Protein AF-A0A7D3ZD74-F1 (afdb_monomer_lite)

Structure (mmCIF, N/CA/C/O backbone):
data_AF-A0A7D3ZD74-F1
#
_entry.id   AF-A0A7D3ZD74-F1
#
loop_
_atom_site.group_PDB
_atom_site.id
_atom_site.type_symbol
_atom_site.label_atom_id
_atom_site.label_alt_id
_atom_site.label_comp_id
_atom_site.label_asym_id
_atom_site.label_entity_id
_atom_site.label_seq_id
_atom_site.pdbx_PDB_ins_code
_atom_site.Cartn_x
_atom_site.Cartn_y
_atom_site.Cartn_z
_atom_sit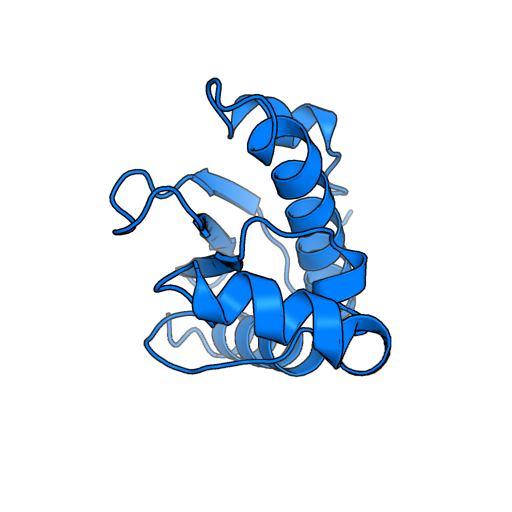e.occupancy
_atom_site.B_iso_or_equiv
_atom_site.auth_seq_id
_atom_site.auth_comp_id
_atom_site.auth_asym_id
_atom_site.auth_atom_id
_atom_site.pdbx_PDB_model_num
ATOM 1 N N . MET A 1 1 ? -21.069 0.576 4.547 1.00 47.41 1 MET A N 1
ATOM 2 C CA . MET A 1 1 ? -20.561 0.646 3.159 1.00 47.41 1 MET A CA 1
ATOM 3 C C . MET A 1 1 ? -19.057 0.785 3.269 1.00 47.41 1 MET A C 1
ATOM 5 O O . MET A 1 1 ? -18.640 1.660 4.010 1.00 47.41 1 MET A O 1
ATOM 9 N N . ARG A 1 2 ? -18.265 -0.096 2.644 1.00 61.44 2 ARG A N 1
ATOM 10 C CA . ARG A 1 2 ? -16.804 0.080 2.599 1.00 61.44 2 ARG A CA 1
ATOM 11 C C . ARG A 1 2 ? -16.502 1.204 1.603 1.00 61.44 2 ARG A C 1
ATOM 13 O O . ARG A 1 2 ? -17.083 1.189 0.518 1.00 61.44 2 ARG A O 1
ATOM 20 N N . ARG A 1 3 ? -15.680 2.183 1.990 1.00 74.88 3 ARG A N 1
ATOM 21 C CA . ARG A 1 3 ? -15.215 3.253 1.092 1.00 74.88 3 ARG A CA 1
ATOM 22 C C . ARG A 1 3 ? -14.438 2.616 -0.061 1.00 74.88 3 ARG A C 1
ATOM 24 O O . ARG A 1 3 ? -13.639 1.713 0.173 1.00 74.88 3 ARG A O 1
ATOM 31 N N . GLN A 1 4 ? -14.698 3.057 -1.287 1.00 80.19 4 GLN A N 1
ATOM 32 C CA . GLN A 1 4 ? -13.912 2.675 -2.455 1.00 80.19 4 GLN A CA 1
ATOM 33 C C . GLN A 1 4 ? -13.043 3.870 -2.824 1.00 80.19 4 GLN A C 1
ATOM 35 O O . GLN A 1 4 ? -13.579 4.932 -3.116 1.00 80.19 4 GLN A O 1
ATOM 40 N N . TRP A 1 5 ? -11.729 3.688 -2.761 1.00 83.69 5 TRP A N 1
ATOM 41 C CA . TRP A 1 5 ? -10.756 4.711 -3.121 1.00 83.69 5 TRP A CA 1
ATOM 42 C C . TRP A 1 5 ? -10.525 4.716 -4.630 1.00 83.69 5 TRP A C 1
ATOM 44 O O . TRP A 1 5 ? -10.475 3.654 -5.259 1.00 83.69 5 TRP A O 1
ATOM 54 N N . THR A 1 6 ? -10.375 5.903 -5.206 1.00 81.12 6 THR A N 1
ATOM 55 C CA . THR A 1 6 ? -10.067 6.090 -6.626 1.00 81.12 6 THR A CA 1
ATOM 56 C C . THR A 1 6 ? -8.714 6.767 -6.817 1.00 81.12 6 THR A C 1
ATOM 58 O O . THR A 1 6 ? -8.218 7.465 -5.937 1.00 81.12 6 THR A O 1
ATOM 61 N N . ALA A 1 7 ? -8.106 6.562 -7.988 1.00 75.31 7 ALA A N 1
ATOM 62 C CA . ALA A 1 7 ? -6.825 7.185 -8.315 1.00 75.31 7 ALA A CA 1
ATOM 63 C C . ALA A 1 7 ? -6.935 8.715 -8.434 1.00 75.31 7 ALA A C 1
ATOM 65 O O . ALA A 1 7 ? -5.954 9.403 -8.206 1.00 75.31 7 ALA A O 1
ATOM 66 N N . GLU A 1 8 ? -8.119 9.236 -8.771 1.00 72.00 8 GLU A N 1
ATOM 67 C CA . GLU A 1 8 ? -8.386 10.676 -8.843 1.00 72.00 8 GLU A CA 1
ATOM 68 C C . GLU A 1 8 ? -8.386 11.309 -7.445 1.00 72.00 8 GLU A C 1
ATOM 70 O O . GLU A 1 8 ? -7.678 12.281 -7.225 1.00 72.00 8 GLU A O 1
ATOM 75 N N . GLU A 1 9 ? -9.081 10.704 -6.473 1.00 74.31 9 GLU A N 1
ATOM 76 C CA . GLU A 1 9 ? -9.094 11.181 -5.077 1.00 74.31 9 GLU A CA 1
ATOM 77 C C . GLU A 1 9 ? -7.712 11.151 -4.417 1.00 74.31 9 GLU A C 1
ATOM 79 O O . GLU A 1 9 ? -7.428 11.957 -3.538 1.00 74.31 9 GLU A O 1
ATOM 84 N N . LEU A 1 10 ? -6.878 10.190 -4.812 1.00 77.31 10 LEU A N 1
ATOM 85 C CA . LEU A 1 10 ? -5.529 10.008 -4.282 1.00 77.31 10 LEU A CA 1
ATOM 86 C C . LEU A 1 10 ? -4.472 10.761 -5.093 1.00 77.31 10 LEU A C 1
ATOM 88 O O . LEU A 1 10 ? -3.326 10.823 -4.667 1.00 77.31 10 LEU A O 1
ATOM 92 N N . GLY A 1 11 ? -4.831 11.310 -6.256 1.00 64.12 11 GLY A N 1
ATOM 93 C CA . GLY A 1 11 ? -3.923 12.083 -7.102 1.00 64.12 11 GLY A CA 1
ATOM 94 C C . GLY A 1 11 ? -3.455 13.358 -6.406 1.00 64.12 11 GLY A C 1
ATOM 95 O O . GLY A 1 11 ? -2.267 13.654 -6.426 1.00 64.12 11 GLY A O 1
ATOM 96 N N . ASP A 1 12 ? -4.358 14.029 -5.687 1.00 66.38 12 ASP A N 1
ATOM 97 C CA . ASP A 1 12 ? -4.065 15.241 -4.907 1.00 66.38 12 ASP A CA 1
ATOM 98 C C . ASP A 1 12 ? -3.095 14.985 -3.732 1.00 66.38 12 ASP A C 1
ATOM 100 O O . ASP A 1 12 ? -2.549 15.920 -3.153 1.00 66.38 12 ASP A O 1
ATOM 104 N N . THR A 1 13 ? -2.851 13.719 -3.372 1.00 65.38 13 THR A N 1
ATOM 105 C CA . THR A 1 13 ? -1.841 13.322 -2.377 1.00 65.38 13 THR A CA 1
ATOM 106 C C . THR A 1 13 ? -0.409 13.419 -2.936 1.00 65.38 13 THR A C 1
ATOM 108 O O . THR A 1 13 ? 0.561 13.427 -2.174 1.00 65.38 13 THR A O 1
ATOM 111 N N . PHE A 1 14 ? -0.249 13.514 -4.259 1.00 64.50 14 PHE A N 1
ATOM 112 C CA . PHE A 1 14 ? 1.037 13.570 -4.946 1.00 64.50 14 PHE A CA 1
ATOM 113 C C . PHE A 1 14 ? 1.221 14.937 -5.632 1.00 64.50 14 PHE A C 1
ATOM 115 O O . PHE A 1 14 ? 0.833 15.144 -6.774 1.00 64.50 14 PHE A O 1
ATOM 122 N N . ASP A 1 15 ? 1.813 15.899 -4.913 1.00 56.88 15 ASP A N 1
ATOM 123 C CA . ASP A 1 15 ? 2.184 17.207 -5.471 1.00 56.88 15 ASP A CA 1
ATOM 124 C C . ASP A 1 15 ? 3.451 17.099 -6.357 1.00 56.88 15 ASP A C 1
ATOM 126 O O . ASP A 1 15 ? 4.573 17.281 -5.879 1.00 56.88 15 ASP A O 1
ATOM 130 N N . GLY A 1 16 ? 3.281 16.835 -7.658 1.00 53.22 16 GLY A N 1
ATOM 131 C CA . GLY A 1 16 ? 4.132 17.404 -8.715 1.00 53.22 16 GLY A CA 1
ATOM 132 C C . GLY A 1 16 ? 5.371 16.634 -9.196 1.00 53.22 16 GLY A C 1
ATOM 133 O O . GLY A 1 16 ? 6.258 17.275 -9.763 1.00 53.22 16 GLY A O 1
ATOM 134 N N . ASP A 1 17 ? 5.445 15.308 -9.044 1.00 55.34 17 ASP A N 1
ATOM 135 C CA . ASP A 1 17 ? 6.489 14.482 -9.683 1.00 55.34 17 ASP A CA 1
ATOM 136 C C . ASP A 1 17 ? 5.851 13.620 -10.794 1.00 55.34 17 ASP A C 1
ATOM 138 O O . ASP A 1 17 ? 5.278 12.563 -10.524 1.00 55.34 17 ASP A O 1
ATOM 142 N N . GLU A 1 18 ? 5.958 14.058 -12.061 1.00 55.94 18 GLU A N 1
ATOM 143 C CA . GLU A 1 18 ? 5.170 13.579 -13.226 1.00 55.94 18 GLU A CA 1
ATOM 144 C C . GLU A 1 18 ? 5.097 12.048 -13.417 1.00 55.94 18 GLU A C 1
ATOM 146 O O . GLU A 1 18 ? 4.134 11.536 -14.001 1.00 55.94 18 GLU A O 1
ATOM 151 N N . GLU A 1 19 ? 6.107 11.303 -12.962 1.00 53.44 19 GLU A N 1
ATOM 152 C CA . GLU A 1 19 ? 6.165 9.842 -13.081 1.00 53.44 19 GLU A CA 1
ATOM 153 C C . GLU A 1 19 ? 5.537 9.129 -11.865 1.00 53.44 19 GLU A C 1
ATOM 155 O O . GLU A 1 19 ? 4.869 8.101 -12.016 1.00 53.44 19 GLU A O 1
ATOM 160 N N . ARG A 1 20 ? 5.654 9.711 -10.663 1.00 58.00 20 ARG A N 1
ATOM 161 C CA . ARG A 1 20 ? 5.077 9.175 -9.414 1.00 58.00 20 ARG A CA 1
ATOM 162 C C . ARG A 1 20 ? 3.592 9.470 -9.300 1.00 58.00 20 ARG A C 1
ATOM 164 O O . ARG A 1 20 ? 2.849 8.608 -8.834 1.00 58.00 20 ARG A O 1
ATOM 171 N N . ASP A 1 21 ? 3.163 10.606 -9.836 1.00 58.50 21 ASP A N 1
ATOM 172 C CA . ASP A 1 21 ? 1.757 11.000 -9.931 1.00 58.50 21 ASP A CA 1
ATOM 173 C C . ASP A 1 21 ? 0.945 10.000 -10.786 1.00 58.50 21 ASP A C 1
ATOM 175 O O . ASP A 1 21 ? -0.270 9.881 -10.642 1.00 58.50 21 ASP A O 1
ATOM 179 N N . GLN A 1 22 ? 1.606 9.209 -11.648 1.00 66.38 22 GLN A N 1
ATOM 180 C CA . GLN A 1 22 ? 0.950 8.188 -12.476 1.00 66.38 22 GLN A CA 1
ATOM 181 C C . GLN A 1 22 ? 0.920 6.791 -11.842 1.00 66.38 22 GLN A C 1
ATOM 183 O O . GLN A 1 22 ? -0.070 6.065 -12.003 1.00 66.38 22 GLN A O 1
ATO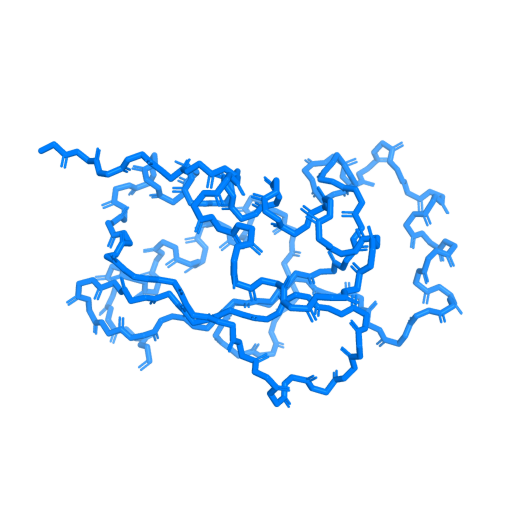M 188 N N . VAL A 1 23 ? 1.988 6.374 -11.151 1.00 75.56 23 VAL A N 1
ATOM 189 C CA . VAL A 1 23 ? 2.071 5.023 -10.559 1.00 75.56 23 VAL A CA 1
ATOM 190 C C . VAL A 1 23 ? 1.577 4.979 -9.115 1.00 75.56 23 VAL A C 1
ATOM 192 O O . VAL A 1 23 ? 0.902 4.019 -8.744 1.00 75.56 23 VAL A O 1
ATOM 195 N N . GLY A 1 24 ? 1.823 6.027 -8.327 1.00 79.19 24 GLY A N 1
ATOM 196 C CA . GLY A 1 24 ? 1.489 6.102 -6.905 1.00 79.19 24 GLY A CA 1
ATOM 197 C C . GLY A 1 24 ? 0.005 5.913 -6.612 1.00 79.19 24 GLY A C 1
ATOM 198 O O . GLY A 1 24 ? -0.341 4.987 -5.872 1.00 79.19 24 GLY A O 1
ATOM 199 N N . PRO A 1 25 ? -0.898 6.669 -7.261 1.00 83.69 25 PRO A N 1
ATOM 200 C CA . PRO A 1 25 ? -2.333 6.479 -7.076 1.00 83.69 25 PRO A CA 1
ATOM 201 C C . PRO A 1 25 ? -2.809 5.071 -7.457 1.00 83.69 25 PRO A C 1
ATOM 203 O O . PRO A 1 25 ? -3.678 4.507 -6.795 1.00 83.69 25 PRO A O 1
ATOM 206 N N . ARG A 1 26 ? -2.227 4.452 -8.495 1.00 86.75 26 ARG A N 1
ATOM 207 C CA . ARG A 1 26 ? -2.602 3.090 -8.926 1.00 86.75 26 ARG A CA 1
ATOM 208 C C . ARG A 1 26 ? -2.151 2.030 -7.926 1.00 86.75 26 ARG A C 1
ATOM 210 O O . ARG A 1 26 ? -2.927 1.123 -7.627 1.00 86.75 26 ARG A O 1
ATOM 217 N N . ILE A 1 27 ? -0.927 2.155 -7.414 1.00 89.06 27 ILE A N 1
ATOM 218 C CA . ILE A 1 27 ? -0.389 1.294 -6.354 1.00 89.06 27 ILE A CA 1
ATOM 219 C C . ILE A 1 27 ? -1.268 1.400 -5.114 1.00 89.06 27 ILE A C 1
ATOM 221 O O . ILE A 1 27 ? -1.712 0.386 -4.579 1.00 89.06 27 ILE A O 1
ATOM 225 N N . LEU A 1 28 ? -1.587 2.627 -4.710 1.00 88.88 28 LEU A N 1
ATOM 226 C CA . LEU A 1 28 ? -2.358 2.874 -3.508 1.00 88.88 28 LEU A CA 1
ATOM 227 C C . LEU A 1 28 ? -3.786 2.330 -3.613 1.00 88.88 28 LEU A C 1
ATOM 229 O O . LEU A 1 28 ? -4.234 1.625 -2.714 1.00 88.88 28 LEU A O 1
ATOM 233 N N . VAL A 1 29 ? -4.489 2.561 -4.726 1.00 91.31 29 VAL A N 1
ATOM 234 C CA . VAL A 1 29 ? -5.826 1.978 -4.941 1.00 91.31 29 VAL A CA 1
ATOM 235 C C . VAL A 1 29 ? -5.793 0.452 -4.852 1.00 91.31 29 VAL A C 1
ATOM 237 O O . VAL A 1 29 ? -6.665 -0.138 -4.211 1.00 91.31 29 VAL A O 1
ATOM 240 N N . ALA A 1 30 ? -4.800 -0.193 -5.473 1.00 92.81 30 ALA A N 1
ATOM 241 C CA . ALA A 1 30 ? -4.666 -1.646 -5.424 1.00 92.81 30 ALA A CA 1
ATOM 242 C C . ALA A 1 30 ? -4.428 -2.133 -3.987 1.00 92.81 30 ALA A C 1
ATOM 244 O O . ALA A 1 30 ? -5.131 -3.025 -3.516 1.00 92.81 30 ALA A O 1
ATOM 245 N N . PHE A 1 31 ? -3.514 -1.489 -3.262 1.00 92.50 31 PHE A N 1
ATOM 246 C CA . PHE A 1 31 ? -3.196 -1.855 -1.886 1.00 92.50 31 PHE A CA 1
ATOM 247 C C . PHE A 1 31 ? -4.393 -1.671 -0.942 1.00 92.50 31 PHE A C 1
ATOM 249 O O . PHE A 1 31 ? -4.729 -2.570 -0.172 1.00 92.50 31 PHE A O 1
ATOM 256 N N . LEU A 1 32 ? -5.102 -0.540 -1.038 1.00 93.12 32 LEU A N 1
ATOM 257 C CA . LEU A 1 32 ? -6.302 -0.264 -0.237 1.00 93.12 32 LEU A CA 1
ATOM 258 C C . LEU A 1 32 ? -7.446 -1.227 -0.561 1.00 93.12 32 LEU A C 1
ATOM 260 O O . LEU A 1 32 ? -8.195 -1.620 0.335 1.00 93.12 32 LEU A O 1
ATOM 264 N N . SER A 1 33 ? -7.587 -1.623 -1.828 1.00 94.06 33 SER A N 1
ATOM 265 C CA . SER A 1 33 ? -8.553 -2.643 -2.239 1.00 94.06 33 SER A CA 1
ATOM 266 C C . SER A 1 33 ? -8.244 -3.992 -1.585 1.00 94.06 33 SER A C 1
ATOM 268 O O . SER A 1 33 ? -9.147 -4.624 -1.028 1.00 94.06 33 SER A O 1
ATOM 270 N N . ASP A 1 34 ? -6.980 -4.412 -1.594 1.00 95.31 34 ASP A N 1
ATOM 271 C CA . ASP A 1 34 ? -6.552 -5.686 -1.012 1.00 95.31 34 ASP A CA 1
ATOM 272 C C . ASP A 1 34 ? -6.665 -5.682 0.523 1.00 95.31 34 ASP A C 1
ATOM 274 O O . ASP A 1 34 ? -7.191 -6.632 1.113 1.00 95.31 34 ASP A O 1
ATOM 278 N N . LEU A 1 35 ? -6.312 -4.574 1.183 1.00 93.38 35 LEU A N 1
ATOM 279 C CA . LEU A 1 35 ? -6.590 -4.359 2.609 1.00 93.38 35 LEU A CA 1
ATOM 280 C C . LEU A 1 35 ? -8.089 -4.423 2.922 1.00 93.38 35 LEU A C 1
ATOM 282 O O . LEU A 1 35 ? -8.518 -5.092 3.870 1.00 93.38 35 LEU A O 1
ATOM 286 N N . GLY A 1 36 ? -8.910 -3.785 2.088 1.00 93.81 36 GLY A N 1
ATOM 287 C CA . GLY A 1 36 ? -10.363 -3.848 2.177 1.00 93.81 36 GLY A CA 1
ATOM 288 C C . GLY A 1 36 ? -10.895 -5.275 2.037 1.00 93.81 36 GLY A C 1
ATOM 289 O O . GLY A 1 36 ? -11.826 -5.659 2.753 1.00 93.81 36 GLY A O 1
ATOM 290 N N . ALA A 1 37 ? -10.296 -6.094 1.169 1.00 94.81 37 ALA A N 1
ATOM 291 C CA . ALA A 1 37 ? -10.624 -7.512 1.028 1.00 94.81 37 ALA A CA 1
ATOM 292 C C . ALA A 1 37 ? -10.254 -8.322 2.284 1.00 94.81 37 ALA A C 1
ATOM 294 O O . ALA A 1 37 ? -10.998 -9.233 2.657 1.00 94.81 37 ALA A O 1
ATOM 295 N N . LYS A 1 38 ? -9.185 -7.935 2.993 1.00 93.62 38 LYS A N 1
ATOM 296 C CA . LYS A 1 38 ? -8.785 -8.489 4.302 1.00 93.62 38 LYS A CA 1
ATOM 297 C C . LYS A 1 38 ? -9.617 -7.967 5.481 1.00 93.62 38 LYS A C 1
ATOM 299 O O . LYS A 1 38 ? -9.463 -8.449 6.598 1.00 93.62 38 LYS A O 1
ATOM 304 N N . GLY A 1 39 ? -10.548 -7.042 5.240 1.00 93.19 39 GLY A N 1
ATOM 305 C CA . GLY A 1 39 ? -11.463 -6.517 6.257 1.00 93.19 39 GLY A CA 1
ATOM 306 C C . GLY A 1 39 ? -10.957 -5.277 6.992 1.00 93.19 39 GLY A C 1
ATOM 307 O O . GLY A 1 39 ? -11.603 -4.859 7.951 1.00 93.19 39 GLY A O 1
ATOM 308 N N . VAL A 1 40 ? -9.861 -4.673 6.534 1.00 92.62 40 VAL A N 1
ATOM 309 C CA . VAL A 1 40 ? -9.352 -3.405 7.065 1.00 92.62 40 VAL A CA 1
ATOM 310 C C . VAL A 1 40 ? -10.118 -2.246 6.439 1.00 92.62 40 VAL A C 1
ATOM 312 O O . VAL A 1 40 ? -10.290 -2.176 5.224 1.00 92.62 40 VAL A O 1
ATOM 315 N N . GLU A 1 41 ? -10.582 -1.319 7.272 1.00 93.25 41 GLU A N 1
ATOM 316 C CA . GLU A 1 41 ? -11.176 -0.063 6.820 1.00 93.25 41 GLU A CA 1
ATOM 317 C C . GLU A 1 41 ? -10.164 1.070 6.988 1.00 93.25 41 GLU A C 1
ATOM 319 O O . GLU A 1 41 ? -9.820 1.437 8.113 1.00 93.25 41 GLU A O 1
ATOM 324 N N . VAL A 1 42 ? -9.716 1.625 5.861 1.00 91.88 42 VAL A N 1
ATOM 325 C CA . VAL A 1 42 ? -8.877 2.827 5.819 1.00 91.88 42 VAL A CA 1
ATOM 326 C C . VAL A 1 42 ? -9.781 4.048 5.686 1.00 91.88 42 VAL A C 1
ATOM 328 O O . VAL A 1 42 ? -10.562 4.158 4.736 1.00 91.88 42 VAL A O 1
ATOM 331 N N . ARG A 1 43 ? -9.702 4.939 6.674 1.00 92.06 43 ARG A N 1
ATOM 332 C CA . ARG A 1 43 ? -10.532 6.143 6.799 1.00 92.06 43 ARG A CA 1
ATOM 333 C C . ARG A 1 43 ? -9.921 7.327 6.076 1.00 92.06 43 ARG A C 1
ATOM 335 O O . ARG A 1 43 ? -10.662 8.068 5.432 1.00 92.06 43 ARG A O 1
ATOM 342 N N . ASP A 1 44 ? -8.604 7.454 6.175 1.00 91.06 44 ASP A N 1
ATOM 343 C CA . ASP A 1 44 ? -7.845 8.557 5.606 1.00 91.06 44 ASP A CA 1
ATOM 344 C C . ASP A 1 44 ? -6.478 8.096 5.106 1.00 91.06 44 ASP A C 1
ATOM 346 O O . ASP A 1 44 ? -5.972 7.071 5.579 1.00 91.06 44 ASP A O 1
ATOM 350 N N . VAL A 1 45 ? -5.924 8.838 4.149 1.00 89.38 45 VAL A N 1
ATOM 351 C CA . VAL A 1 45 ? -4.606 8.576 3.567 1.00 89.38 45 VAL A CA 1
ATOM 352 C C . VAL A 1 45 ? -3.851 9.885 3.409 1.00 89.38 45 VAL A C 1
ATOM 354 O O . VAL A 1 45 ? -4.313 10.780 2.705 1.00 89.38 45 VAL A O 1
ATOM 357 N N . GLU A 1 46 ? -2.676 9.965 4.022 1.00 87.12 46 GLU A N 1
ATOM 358 C CA . GLU A 1 46 ? -1.784 11.120 3.931 1.00 87.12 46 GLU A CA 1
ATOM 359 C C . GLU A 1 46 ? -0.418 10.694 3.378 1.00 87.12 46 GLU A C 1
ATOM 361 O O . GLU A 1 46 ? 0.016 9.557 3.566 1.00 87.12 46 GLU A O 1
ATOM 366 N N . ARG A 1 47 ? 0.264 11.597 2.665 1.00 78.88 47 ARG A N 1
ATOM 367 C CA . ARG A 1 47 ? 1.635 11.366 2.191 1.00 78.88 47 ARG A CA 1
ATOM 368 C C . ARG A 1 47 ? 2.626 11.675 3.299 1.00 78.88 47 ARG A C 1
ATOM 370 O O . ARG A 1 47 ? 2.608 12.773 3.848 1.00 78.88 47 ARG A O 1
ATOM 377 N N . GLU A 1 48 ? 3.552 10.757 3.540 1.00 73.81 48 GLU A N 1
ATOM 378 C CA . GLU A 1 48 ? 4.687 11.012 4.422 1.00 73.81 48 GLU A CA 1
ATOM 379 C C . GLU A 1 48 ? 5.761 11.774 3.626 1.00 73.81 48 GLU A C 1
ATOM 381 O O . GLU A 1 48 ? 6.366 11.247 2.689 1.00 73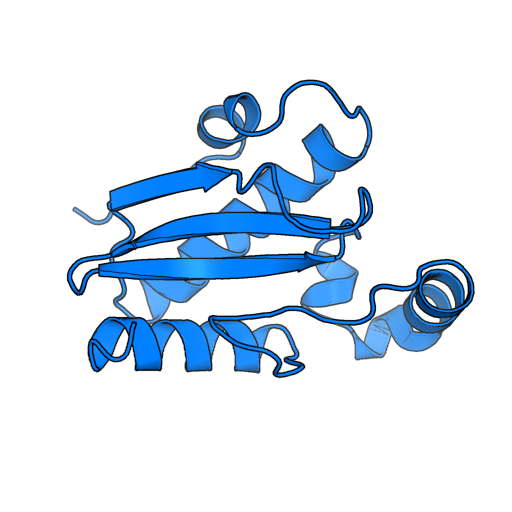.81 48 GLU A O 1
ATOM 386 N N . VAL A 1 49 ? 5.939 13.061 3.941 1.00 59.31 49 VAL A N 1
ATOM 387 C CA . VAL A 1 49 ? 6.835 13.979 3.205 1.00 59.31 49 VAL A CA 1
ATOM 388 C C . VAL A 1 49 ? 8.309 13.779 3.591 1.00 59.31 49 VAL A C 1
ATOM 390 O O . VAL A 1 49 ? 9.192 14.084 2.793 1.00 59.31 49 VAL A O 1
ATOM 393 N N . ASP A 1 50 ? 8.573 13.218 4.775 1.00 54.47 50 ASP A N 1
ATOM 394 C CA . ASP A 1 50 ? 9.919 13.053 5.345 1.00 54.47 50 ASP A CA 1
ATOM 395 C C . ASP A 1 50 ? 10.573 11.694 5.029 1.00 54.47 50 ASP A C 1
ATOM 397 O O . ASP A 1 50 ? 11.670 11.408 5.517 1.00 54.47 50 ASP A O 1
ATOM 401 N N . ALA A 1 51 ? 9.942 10.848 4.209 1.00 54.91 51 ALA A N 1
ATOM 402 C CA . ALA A 1 51 ? 10.532 9.572 3.825 1.00 54.91 51 ALA A CA 1
ATOM 403 C C . ALA A 1 51 ? 11.821 9.795 3.016 1.00 54.91 51 ALA A C 1
ATOM 405 O O . ALA A 1 51 ? 11.808 10.368 1.925 1.00 54.91 51 ALA A O 1
ATOM 406 N N . GLU A 1 52 ? 12.952 9.357 3.576 1.00 46.44 52 GLU A N 1
ATOM 407 C CA . GLU A 1 52 ? 14.269 9.489 2.961 1.00 46.44 52 GLU A CA 1
ATOM 408 C C . GLU A 1 52 ? 14.298 8.793 1.591 1.00 46.44 52 GLU A C 1
ATOM 410 O O . GLU A 1 52 ? 14.234 7.567 1.481 1.00 46.44 52 GLU A O 1
ATOM 415 N N . GLY A 1 53 ? 14.439 9.595 0.538 1.00 53.81 53 GLY A N 1
ATOM 416 C CA . GLY A 1 53 ? 14.618 9.123 -0.828 1.00 53.81 53 GLY A CA 1
ATOM 417 C C . GLY A 1 53 ? 13.390 9.383 -1.681 1.00 53.81 53 GLY A C 1
ATOM 418 O O . GLY A 1 53 ? 12.341 8.769 -1.510 1.00 53.81 53 GLY A O 1
ATOM 419 N N . GLU A 1 54 ? 13.569 10.263 -2.663 1.00 56.69 54 GLU A N 1
ATOM 420 C CA . GLU A 1 54 ? 12.550 10.624 -3.644 1.00 56.69 54 GLU A CA 1
ATOM 421 C C . GLU A 1 54 ? 11.942 9.350 -4.293 1.00 56.69 54 GLU A C 1
ATOM 423 O O . GLU A 1 54 ? 10.751 9.272 -4.540 1.00 56.69 54 GLU A O 1
ATOM 428 N N . GLU A 1 55 ? 12.704 8.270 -4.454 1.00 67.19 55 GLU A N 1
ATOM 429 C CA . GLU A 1 55 ? 12.342 7.047 -5.189 1.00 67.19 55 GLU A CA 1
ATOM 430 C C . GLU A 1 55 ? 11.186 6.194 -4.604 1.00 67.19 55 GLU A C 1
ATOM 432 O O . GLU A 1 55 ? 10.738 5.247 -5.262 1.00 67.19 55 GLU A O 1
ATOM 437 N N . ASN A 1 56 ? 10.666 6.520 -3.414 1.00 76.25 56 ASN A N 1
ATOM 438 C CA . ASN A 1 56 ? 9.571 5.786 -2.773 1.00 76.25 56 ASN A CA 1
ATOM 439 C C . ASN A 1 56 ? 8.307 6.621 -2.542 1.00 76.25 56 ASN A C 1
ATOM 441 O O . ASN A 1 56 ? 8.330 7.834 -2.363 1.00 76.25 56 ASN A O 1
ATOM 445 N N . ILE A 1 57 ? 7.181 5.919 -2.477 1.00 80.56 57 ILE A N 1
ATOM 446 C CA . ILE A 1 57 ? 5.874 6.428 -2.075 1.00 80.56 57 ILE A CA 1
ATOM 447 C C . ILE A 1 57 ? 5.649 6.012 -0.625 1.00 80.56 57 ILE A C 1
ATOM 449 O O . ILE A 1 57 ? 5.370 4.842 -0.377 1.00 80.56 57 ILE A O 1
ATOM 453 N N . ALA A 1 58 ? 5.775 6.940 0.317 1.00 83.94 58 ALA A N 1
ATOM 454 C CA . ALA A 1 58 ? 5.492 6.704 1.730 1.00 83.94 58 ALA A CA 1
ATOM 455 C C . ALA A 1 58 ? 4.167 7.357 2.136 1.00 83.94 58 ALA A C 1
ATOM 457 O O . ALA A 1 58 ? 3.840 8.461 1.691 1.00 83.94 58 ALA A O 1
ATOM 458 N N . LEU A 1 59 ? 3.378 6.637 2.927 1.00 87.00 59 LEU A N 1
ATOM 459 C CA . LEU A 1 59 ? 1.995 6.971 3.227 1.00 87.00 59 LEU A CA 1
ATOM 460 C C . LEU A 1 59 ? 1.635 6.602 4.665 1.00 87.00 59 LEU A C 1
ATOM 462 O O . LEU A 1 59 ? 1.979 5.524 5.155 1.00 87.00 59 LEU A O 1
ATOM 466 N N . GLU A 1 60 ? 0.824 7.454 5.275 1.00 90.69 60 GLU A N 1
ATOM 467 C CA . GLU A 1 60 ? 0.140 7.199 6.533 1.00 90.69 60 GLU A CA 1
ATOM 468 C C . GLU A 1 60 ? -1.315 6.815 6.257 1.00 90.69 60 GLU A C 1
ATOM 470 O O . GLU A 1 60 ? -2.075 7.556 5.630 1.00 90.69 60 GLU A O 1
ATOM 475 N N . LEU A 1 61 ? -1.722 5.634 6.722 1.00 91.75 61 LEU A N 1
ATOM 476 C CA . LEU A 1 61 ? -3.081 5.124 6.579 1.00 91.75 61 LEU A CA 1
ATOM 477 C C . LEU A 1 61 ? -3.789 5.176 7.930 1.00 91.75 61 LEU A C 1
ATOM 479 O O . LEU A 1 61 ? -3.444 4.445 8.861 1.00 91.75 61 LEU A O 1
ATOM 483 N N . SER A 1 62 ? -4.837 5.990 8.029 1.00 93.31 62 SER A N 1
ATOM 484 C CA . SER A 1 62 ? -5.677 6.033 9.225 1.00 93.31 62 SER A CA 1
ATOM 485 C C . SER A 1 62 ? -6.622 4.833 9.249 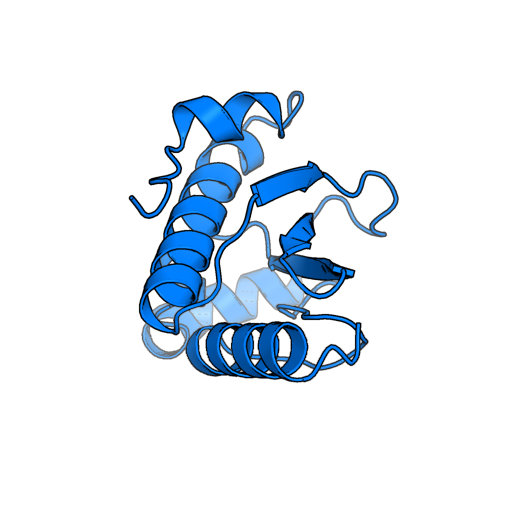1.00 93.31 62 SER A C 1
ATOM 487 O O . SER A 1 62 ? -7.583 4.767 8.476 1.00 93.31 62 SER A O 1
ATOM 489 N N . VAL A 1 63 ? -6.391 3.895 10.165 1.00 92.62 63 VAL A N 1
ATOM 490 C CA . VAL A 1 63 ? -7.237 2.713 10.389 1.00 92.62 63 VAL A CA 1
ATOM 491 C C . VAL A 1 63 ? -7.937 2.789 11.748 1.00 92.62 63 VAL A C 1
ATOM 493 O O . VAL A 1 63 ? -7.750 3.717 12.532 1.00 92.62 63 VAL A O 1
ATOM 496 N N . ALA A 1 64 ? -8.823 1.835 12.043 1.00 90.38 64 ALA A N 1
ATOM 497 C CA . ALA A 1 64 ? -9.617 1.868 13.275 1.00 90.38 64 ALA A CA 1
ATOM 498 C C . ALA A 1 64 ? -8.770 1.830 14.561 1.00 90.38 64 ALA A C 1
ATOM 500 O O . ALA A 1 64 ? -9.203 2.358 15.585 1.00 90.38 64 ALA A O 1
ATOM 501 N N . SER A 1 65 ? -7.605 1.193 14.493 1.00 88.94 65 SER A N 1
ATOM 502 C CA . SER A 1 65 ? -6.689 0.941 15.603 1.00 88.94 65 SER A CA 1
ATOM 503 C C . SER A 1 65 ? -5.577 1.985 15.754 1.00 88.94 65 SER A C 1
ATOM 505 O O . SER A 1 65 ? -4.890 1.957 16.769 1.00 88.94 65 SER A O 1
ATOM 507 N N . GLY A 1 66 ? -5.420 2.917 14.805 1.00 91.12 66 GLY A N 1
ATOM 508 C CA . GLY A 1 66 ? -4.360 3.933 14.812 1.00 91.12 66 GLY A CA 1
ATOM 509 C C . GLY A 1 66 ? -3.856 4.264 13.405 1.00 91.12 66 GLY A C 1
ATOM 510 O O . GLY A 1 66 ? -4.592 4.095 12.430 1.00 91.12 66 GLY A O 1
ATOM 511 N N . THR A 1 67 ? -2.611 4.730 13.313 1.00 91.56 67 THR A N 1
ATOM 512 C CA . THR A 1 67 ? -1.950 5.080 12.047 1.00 91.56 67 THR A CA 1
ATOM 513 C C . THR A 1 67 ? -1.023 3.953 11.609 1.00 91.56 67 THR A C 1
ATOM 515 O O . THR A 1 67 ? -0.174 3.507 12.375 1.00 91.56 67 THR A O 1
ATOM 518 N N . LEU A 1 68 ? -1.195 3.480 10.378 1.00 90.25 68 LEU A N 1
ATOM 519 C CA . LEU A 1 68 ? -0.332 2.484 9.755 1.00 90.25 68 LEU A CA 1
ATOM 520 C C . LEU A 1 68 ? 0.569 3.173 8.727 1.00 90.25 68 LEU A C 1
ATOM 522 O O . LEU A 1 68 ? 0.067 3.725 7.751 1.00 90.25 68 LEU A O 1
ATOM 526 N N . HIS A 1 69 ? 1.882 3.088 8.914 1.00 88.81 69 HIS A N 1
ATOM 527 C CA . HIS A 1 69 ? 2.858 3.606 7.954 1.00 88.81 69 HIS A CA 1
ATOM 528 C C . HIS A 1 69 ? 3.171 2.544 6.904 1.00 88.81 69 HIS A C 1
ATOM 530 O O . HIS A 1 69 ? 3.503 1.404 7.248 1.00 88.81 69 HIS A O 1
ATOM 536 N N . VAL A 1 70 ? 3.076 2.904 5.627 1.00 87.88 70 VAL A N 1
ATOM 537 C CA . VAL A 1 70 ? 3.424 2.028 4.506 1.00 87.88 70 VAL A CA 1
ATOM 538 C C . VAL A 1 70 ? 4.277 2.764 3.489 1.00 87.88 70 VAL A C 1
ATOM 540 O O . VAL A 1 70 ? 4.091 3.951 3.243 1.00 87.88 70 VAL A O 1
ATOM 543 N N . GLN A 1 71 ? 5.193 2.042 2.861 1.00 87.38 71 GLN A N 1
ATOM 544 C CA . GLN A 1 71 ? 6.067 2.582 1.834 1.00 87.38 71 GLN A CA 1
ATOM 545 C C . GLN A 1 71 ? 6.155 1.617 0.661 1.00 87.38 71 GLN A C 1
ATOM 547 O O . GLN A 1 71 ? 6.270 0.406 0.847 1.00 87.38 71 GLN A O 1
ATOM 552 N N . PHE A 1 72 ? 6.128 2.161 -0.550 1.00 85.19 72 PHE A N 1
ATOM 553 C CA . PHE A 1 72 ? 6.206 1.414 -1.796 1.00 85.19 72 PHE A CA 1
ATOM 554 C C . PHE A 1 72 ? 7.323 1.964 -2.685 1.00 85.19 72 PHE A C 1
ATOM 556 O O . PHE A 1 72 ? 7.485 3.180 -2.775 1.00 85.19 72 PHE A O 1
ATOM 563 N N . PRO A 1 73 ? 8.039 1.104 -3.419 1.00 83.56 73 PRO A N 1
ATOM 564 C CA . PRO A 1 73 ? 8.865 1.525 -4.543 1.00 83.56 73 PRO A CA 1
ATOM 565 C C . PRO A 1 73 ? 8.028 2.259 -5.600 1.00 83.56 73 PRO A C 1
ATOM 567 O O . PRO A 1 73 ? 6.946 1.791 -5.963 1.00 83.56 73 PRO A O 1
ATOM 570 N N . GLY A 1 74 ? 8.543 3.367 -6.141 1.00 80.94 74 GLY A N 1
ATOM 571 C CA . GLY A 1 74 ? 7.930 4.125 -7.241 1.00 80.94 74 GLY A CA 1
ATOM 572 C C . GLY A 1 74 ? 8.044 3.439 -8.608 1.00 80.94 74 GLY A C 1
ATOM 573 O O . GLY A 1 74 ? 8.542 4.032 -9.559 1.00 80.94 74 GLY A O 1
ATOM 574 N N . VAL A 1 75 ? 7.623 2.179 -8.710 1.00 84.44 75 VAL A N 1
ATOM 575 C CA . VAL A 1 75 ? 7.725 1.335 -9.917 1.00 84.44 75 VAL A CA 1
ATOM 576 C C . VAL A 1 75 ? 6.335 0.959 -10.443 1.00 84.44 75 VAL A C 1
ATOM 578 O O . VAL A 1 75 ? 5.351 1.105 -9.721 1.00 84.44 75 VAL A O 1
ATOM 581 N N . PRO A 1 76 ? 6.202 0.422 -11.668 1.00 88.62 76 PRO A N 1
ATOM 582 C CA . PRO A 1 76 ? 4.915 -0.076 -12.148 1.00 88.62 76 PRO A CA 1
ATOM 583 C C . PRO A 1 76 ? 4.279 -1.110 -11.199 1.00 88.62 76 PRO A C 1
ATOM 585 O O . PRO A 1 76 ? 4.957 -2.014 -10.707 1.00 88.62 76 PRO A O 1
ATOM 588 N N . LEU A 1 77 ? 2.961 -1.013 -10.974 1.00 89.19 77 LEU A N 1
ATOM 589 C CA . LEU A 1 77 ? 2.207 -1.898 -10.067 1.00 89.19 77 LEU A CA 1
ATOM 590 C C . LEU A 1 77 ? 2.436 -3.385 -10.379 1.00 89.19 77 LEU A C 1
ATOM 592 O O . LEU A 1 77 ? 2.580 -4.206 -9.474 1.00 89.19 77 LEU A O 1
ATOM 596 N N . GLU A 1 78 ? 2.498 -3.743 -11.659 1.00 90.31 78 GLU A N 1
ATOM 597 C CA . GLU A 1 78 ? 2.734 -5.117 -12.083 1.00 90.31 78 GLU A CA 1
ATOM 598 C C . GLU A 1 78 ? 4.082 -5.680 -11.614 1.00 90.31 78 GLU A C 1
ATOM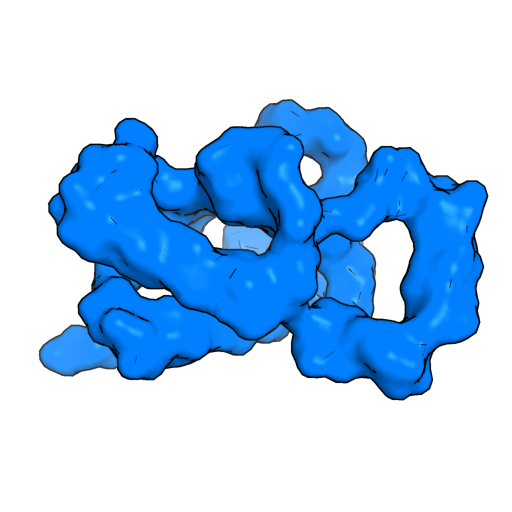 600 O O . GLU A 1 78 ? 4.165 -6.884 -11.379 1.00 90.31 78 GLU A O 1
ATOM 605 N N . TRP A 1 79 ? 5.111 -4.845 -11.423 1.00 89.38 79 TRP A N 1
ATOM 606 C CA . TRP A 1 79 ? 6.396 -5.289 -10.876 1.00 89.38 79 TRP A CA 1
ATOM 607 C C . TRP A 1 79 ? 6.280 -5.626 -9.391 1.00 89.38 79 TRP A C 1
ATOM 609 O O . TRP A 1 79 ? 6.972 -6.523 -8.912 1.00 89.38 79 TRP A O 1
ATOM 619 N N . LEU A 1 80 ? 5.398 -4.933 -8.664 1.00 87.69 80 LEU A N 1
ATOM 620 C CA . LEU A 1 80 ? 5.134 -5.209 -7.254 1.00 87.69 80 LEU A CA 1
ATOM 621 C C . LEU A 1 80 ? 4.306 -6.491 -7.095 1.00 87.69 80 LEU A C 1
ATOM 623 O O . LEU A 1 80 ? 4.706 -7.384 -6.354 1.00 87.69 80 LEU A O 1
ATOM 627 N N . GLN A 1 81 ? 3.203 -6.617 -7.841 1.00 89.12 81 GLN A N 1
ATOM 628 C CA . GLN A 1 81 ? 2.282 -7.759 -7.743 1.00 89.12 81 GLN A CA 1
ATOM 629 C C . GLN A 1 81 ? 2.816 -9.047 -8.387 1.00 89.12 81 GLN A C 1
ATOM 631 O O . GLN A 1 81 ? 2.421 -10.143 -8.002 1.00 89.12 81 GLN A O 1
ATOM 636 N N . ARG A 1 82 ? 3.693 -8.941 -9.394 1.00 89.31 82 ARG A N 1
ATOM 637 C CA . ARG A 1 82 ? 4.244 -10.087 -10.140 1.00 89.31 82 ARG A CA 1
ATOM 638 C C . ARG A 1 82 ? 5.758 -9.990 -10.254 1.00 89.31 82 ARG A C 1
ATOM 640 O O . ARG A 1 82 ? 6.328 -10.092 -11.338 1.00 89.31 82 ARG A O 1
ATOM 647 N N . ARG A 1 83 ? 6.427 -9.811 -9.115 1.00 85.12 83 ARG A N 1
ATOM 648 C CA . ARG A 1 83 ? 7.880 -9.584 -9.041 1.00 85.12 83 ARG A CA 1
ATOM 649 C C . ARG A 1 83 ? 8.712 -10.633 -9.792 1.00 85.12 83 ARG A C 1
ATOM 651 O O . ARG A 1 83 ? 9.719 -10.281 -10.397 1.00 85.12 83 ARG A O 1
ATOM 658 N N . ALA A 1 84 ? 8.278 -11.896 -9.801 1.00 86.44 84 ALA A N 1
ATOM 659 C CA . ALA A 1 84 ? 8.951 -12.978 -10.526 1.00 86.44 84 ALA A CA 1
ATOM 660 C C . ALA A 1 84 ? 8.947 -12.788 -12.057 1.00 86.44 84 ALA A C 1
ATOM 662 O O . ALA A 1 84 ? 9.944 -13.087 -12.711 1.00 86.44 84 ALA A O 1
ATOM 663 N N . ASP A 1 85 ? 7.871 -12.237 -12.625 1.00 91.50 85 ASP A N 1
ATOM 664 C CA . ASP A 1 85 ? 7.749 -12.000 -14.072 1.00 91.50 85 ASP A CA 1
ATOM 665 C C . ASP A 1 85 ? 8.619 -10.818 -14.540 1.00 91.50 85 ASP A C 1
ATOM 667 O O . ASP A 1 85 ? 8.911 -10.680 -15.728 1.00 91.50 85 ASP A O 1
ATOM 671 N N . HIS A 1 86 ? 9.058 -9.982 -13.595 1.00 88.50 86 HIS A N 1
ATOM 672 C CA . HIS A 1 86 ? 9.799 -8.742 -13.821 1.00 88.50 86 HIS A CA 1
ATOM 673 C C . HIS A 1 86 ? 11.190 -8.755 -13.164 1.00 88.50 86 HIS A C 1
ATOM 675 O O . HIS A 1 86 ? 11.762 -7.702 -12.891 1.00 88.50 86 HIS A O 1
ATOM 681 N N . GLU A 1 87 ? 11.772 -9.934 -12.910 1.00 86.94 87 GLU A N 1
ATOM 682 C CA . GLU A 1 87 ? 13.023 -10.079 -12.146 1.00 86.94 87 GLU A CA 1
ATOM 683 C C . GLU A 1 87 ? 14.189 -9.250 -12.722 1.00 86.94 87 GLU A C 1
ATOM 685 O O . GLU A 1 87 ? 14.935 -8.615 -11.973 1.00 86.94 87 GLU A O 1
ATOM 690 N N . ASN A 1 88 ? 14.348 -9.221 -14.049 1.00 86.06 88 ASN A N 1
ATOM 691 C CA . ASN A 1 88 ? 15.430 -8.475 -14.702 1.00 86.06 88 ASN A CA 1
ATOM 692 C C . ASN A 1 88 ? 15.241 -6.958 -14.611 1.00 86.06 88 ASN A C 1
ATOM 694 O O . ASN A 1 88 ? 16.214 -6.233 -14.376 1.00 86.06 88 ASN A O 1
ATOM 698 N N . ASP A 1 89 ? 14.006 -6.492 -14.785 1.00 88.00 89 ASP A N 1
ATOM 699 C CA . ASP A 1 89 ? 13.661 -5.079 -14.675 1.00 88.00 89 ASP A CA 1
ATOM 700 C C . ASP A 1 89 ? 13.859 -4.610 -13.228 1.00 88.00 89 ASP A C 1
ATOM 702 O O . ASP A 1 89 ? 14.562 -3.635 -12.967 1.00 88.00 89 ASP A O 1
ATOM 706 N N . TRP A 1 90 ? 13.368 -5.408 -12.277 1.00 83.69 90 TRP A N 1
ATOM 707 C CA . TRP A 1 90 ? 13.535 -5.208 -10.843 1.00 83.69 90 TRP A CA 1
ATOM 708 C C . TRP A 1 90 ? 15.008 -5.187 -10.420 1.00 83.69 90 TRP A C 1
ATOM 710 O O . TRP A 1 90 ? 15.431 -4.317 -9.662 1.00 83.69 90 TRP A O 1
ATOM 720 N N . ARG A 1 91 ? 15.829 -6.113 -10.933 1.00 83.12 91 ARG A N 1
ATOM 721 C CA . ARG A 1 91 ? 17.278 -6.130 -10.680 1.00 83.12 91 ARG A CA 1
ATOM 722 C C . ARG A 1 91 ? 17.963 -4.876 -11.218 1.00 83.12 91 ARG A C 1
ATOM 724 O O . ARG A 1 91 ? 18.869 -4.364 -10.569 1.00 83.12 91 ARG A O 1
ATOM 731 N N . THR A 1 92 ? 17.558 -4.407 -12.397 1.00 84.56 92 THR A N 1
ATOM 732 C CA . THR A 1 92 ? 18.118 -3.199 -13.020 1.00 84.56 92 THR A CA 1
ATOM 733 C C . THR A 1 92 ? 17.748 -1.958 -12.220 1.00 84.56 92 THR A C 1
ATOM 735 O O . THR A 1 92 ? 18.630 -1.180 -11.873 1.00 84.56 92 THR A O 1
ATOM 738 N N . TRP A 1 93 ? 16.473 -1.819 -11.855 1.00 81.25 93 TRP A N 1
ATOM 739 C CA . TRP A 1 93 ? 15.995 -0.722 -11.021 1.00 81.25 93 TRP A CA 1
ATOM 740 C C . TRP A 1 93 ? 16.714 -0.705 -9.664 1.00 81.25 93 TRP A C 1
ATOM 742 O O . TRP A 1 93 ? 17.326 0.302 -9.321 1.00 81.25 93 TRP A O 1
ATOM 752 N N . ARG A 1 94 ? 16.807 -1.848 -8.968 1.00 78.12 94 ARG A N 1
ATOM 753 C CA . ARG A 1 94 ? 17.557 -1.969 -7.699 1.00 78.12 94 ARG A CA 1
ATOM 754 C C . ARG A 1 94 ? 19.053 -1.679 -7.804 1.00 78.12 94 ARG A C 1
ATOM 756 O O . ARG A 1 94 ? 19.676 -1.327 -6.814 1.00 78.12 94 ARG A O 1
ATOM 763 N N . ALA A 1 95 ? 19.669 -1.859 -8.969 1.00 78.31 95 ALA A N 1
ATOM 764 C CA . ALA A 1 95 ? 21.082 -1.523 -9.141 1.00 78.31 95 ALA A CA 1
ATOM 765 C C . ALA A 1 95 ? 21.321 -0.004 -9.220 1.00 78.31 95 ALA A C 1
ATOM 767 O O . ALA A 1 95 ? 22.452 0.444 -9.034 1.00 78.31 95 ALA A O 1
ATOM 768 N N . SER A 1 96 ? 20.282 0.771 -9.537 1.00 72.69 96 SER A N 1
ATOM 769 C CA . SER A 1 96 ? 20.336 2.229 -9.698 1.00 72.69 96 SER A CA 1
ATOM 770 C C . SER A 1 96 ? 19.639 3.001 -8.579 1.00 72.69 96 SER A C 1
ATOM 772 O O . SER A 1 96 ? 19.889 4.193 -8.459 1.00 72.69 96 SER A O 1
ATOM 774 N N . ASN A 1 97 ? 18.821 2.329 -7.770 1.00 70.38 97 ASN A N 1
ATOM 775 C CA . ASN A 1 97 ? 18.033 2.909 -6.688 1.00 70.38 97 ASN A CA 1
ATOM 776 C C . ASN A 1 97 ? 18.510 2.294 -5.368 1.00 70.38 97 ASN A C 1
ATOM 778 O O . ASN A 1 97 ? 18.710 1.081 -5.282 1.00 70.38 97 ASN A O 1
ATOM 782 N N . TYR A 1 98 ? 18.711 3.116 -4.339 1.00 58.69 98 TYR A N 1
ATOM 783 C CA . TYR A 1 98 ? 19.126 2.628 -3.013 1.00 58.69 98 TYR A CA 1
ATOM 784 C C . TYR A 1 98 ? 17.957 2.062 -2.196 1.00 58.69 98 TYR A C 1
ATOM 786 O O . TYR A 1 98 ? 18.171 1.547 -1.100 1.00 58.69 98 TYR A O 1
ATOM 794 N N . SER A 1 99 ? 16.739 2.144 -2.733 1.00 59.78 99 SER A N 1
ATOM 795 C CA . SER A 1 99 ? 15.543 1.550 -2.157 1.00 59.78 99 SER A CA 1
ATOM 796 C C . SER A 1 99 ? 15.201 0.236 -2.845 1.00 59.78 99 SER A C 1
ATOM 798 O O . SER A 1 99 ? 15.145 0.157 -4.067 1.00 59.78 99 SER A O 1
ATOM 800 N N . ASP A 1 100 ? 14.945 -0.802 -2.064 1.00 59.31 100 ASP A N 1
ATOM 801 C CA . ASP A 1 100 ? 14.648 -2.148 -2.540 1.00 59.31 100 ASP A CA 1
ATOM 802 C C . ASP A 1 100 ? 13.381 -2.758 -1.928 1.00 59.31 100 ASP A C 1
ATOM 804 O O . ASP A 1 100 ? 13.065 -3.908 -2.253 1.00 59.31 100 ASP A O 1
ATOM 808 N N . ALA A 1 101 ? 12.631 -2.026 -1.094 1.00 62.75 101 ALA A N 1
ATOM 809 C CA . ALA A 1 101 ? 11.561 -2.630 -0.302 1.00 62.75 101 ALA A CA 1
ATOM 810 C C . ALA A 1 101 ? 10.225 -1.892 -0.303 1.00 62.75 101 ALA A C 1
ATOM 812 O O . ALA A 1 101 ? 10.144 -0.665 -0.284 1.00 62.75 101 ALA A O 1
ATOM 813 N N . MET A 1 102 ? 9.172 -2.710 -0.242 1.00 67.25 102 MET A N 1
ATOM 814 C CA . MET A 1 102 ? 7.909 -2.314 0.359 1.00 67.25 102 MET A CA 1
ATOM 815 C C . MET A 1 102 ? 8.039 -2.459 1.871 1.00 67.25 102 MET A C 1
ATOM 817 O O . MET A 1 102 ? 8.446 -3.525 2.338 1.00 67.25 102 MET A O 1
ATOM 821 N N . TYR A 1 103 ? 7.669 -1.413 2.604 1.00 76.94 103 TYR A N 1
ATOM 822 C CA . TYR A 1 103 ? 7.671 -1.409 4.061 1.00 76.94 103 TYR A CA 1
ATOM 823 C C . TYR A 1 103 ? 6.252 -1.265 4.583 1.00 76.94 103 TYR A C 1
ATOM 825 O O . TYR A 1 103 ? 5.427 -0.533 4.039 1.00 76.94 103 TYR A O 1
ATOM 833 N N . VAL A 1 104 ? 5.990 -1.956 5.681 1.00 72.81 104 VAL A N 1
ATOM 834 C CA . VAL A 1 104 ? 4.811 -1.758 6.511 1.00 72.81 104 VAL A CA 1
ATOM 835 C C . VAL A 1 104 ? 5.358 -1.622 7.920 1.00 72.81 104 VAL A C 1
ATOM 837 O O . VAL A 1 104 ? 5.984 -2.567 8.392 1.00 72.81 104 VAL A O 1
ATOM 840 N N . GLN A 1 105 ? 5.165 -0.465 8.552 1.00 69.06 105 GLN A N 1
ATOM 841 C CA . GLN A 1 105 ? 5.426 -0.179 9.967 1.00 69.06 105 GLN A CA 1
ATOM 842 C C . GLN A 1 105 ? 6.658 -0.885 10.560 1.00 69.06 105 GLN A C 1
ATOM 844 O O . GLN A 1 105 ? 6.552 -1.913 11.233 1.00 69.06 105 GLN A O 1
ATOM 849 N N . GLY A 1 106 ? 7.836 -0.321 10.285 1.00 64.50 106 GLY A N 1
ATOM 850 C CA . GLY A 1 106 ? 9.140 -0.881 10.650 1.00 64.50 106 GLY A CA 1
ATOM 851 C C . GLY A 1 106 ? 10.011 -1.202 9.430 1.00 64.50 106 GLY A C 1
ATOM 852 O O . GLY A 1 106 ? 9.669 -0.870 8.299 1.00 64.50 106 GLY A O 1
ATOM 853 N N . TYR A 1 107 ? 11.155 -1.849 9.669 1.00 54.28 107 TYR A N 1
ATOM 854 C CA . TYR A 1 107 ? 12.210 -2.091 8.670 1.00 54.28 107 TYR A CA 1
ATOM 855 C C . TYR A 1 107 ? 12.218 -3.534 8.143 1.00 54.28 107 TYR A C 1
ATOM 857 O O . TYR A 1 107 ? 13.247 -4.212 8.194 1.00 54.28 107 TYR A O 1
ATOM 865 N N . GLU A 1 108 ? 11.077 -4.029 7.667 1.00 64.44 108 GLU A N 1
ATOM 866 C CA . GLU A 1 108 ? 10.986 -5.367 7.070 1.00 64.44 108 GLU A CA 1
ATOM 867 C C . GLU A 1 108 ? 10.637 -5.303 5.581 1.00 64.44 108 GLU A C 1
ATOM 869 O O . GLU A 1 108 ? 9.845 -4.470 5.144 1.00 64.44 108 GLU A O 1
ATOM 874 N N . TYR A 1 109 ? 11.277 -6.190 4.817 1.00 71.31 109 TYR A N 1
ATOM 875 C CA . TYR A 1 109 ? 11.149 -6.304 3.370 1.00 71.31 109 TYR A CA 1
ATOM 876 C C . TYR A 1 109 ? 10.013 -7.260 3.037 1.00 71.31 109 TYR A C 1
ATOM 878 O O . TYR A 1 109 ? 10.107 -8.441 3.369 1.00 71.31 109 TYR A O 1
ATOM 886 N N . PHE A 1 110 ? 9.001 -6.774 2.324 1.00 78.75 110 PHE A N 1
ATOM 887 C CA . PHE A 1 110 ? 7.872 -7.604 1.913 1.00 78.75 110 PHE A CA 1
ATOM 888 C C . PHE A 1 110 ? 7.730 -7.688 0.386 1.00 78.75 110 PHE A C 1
ATOM 890 O O . PHE A 1 110 ? 8.065 -6.761 -0.373 1.00 78.75 110 PHE A O 1
ATOM 897 N N . ASP A 1 111 ? 7.239 -8.826 -0.103 1.00 87.00 111 ASP A N 1
ATOM 898 C CA . ASP A 1 111 ? 6.515 -8.841 -1.373 1.00 87.00 111 ASP A CA 1
ATOM 899 C C . ASP A 1 111 ? 5.097 -8.259 -1.217 1.00 87.00 111 ASP A C 1
ATOM 901 O O . ASP A 1 111 ? 4.701 -7.823 -0.134 1.00 87.00 111 ASP A O 1
ATOM 905 N N . TRP A 1 112 ? 4.351 -8.154 -2.319 1.00 90.62 112 TRP A N 1
ATOM 906 C CA . TRP A 1 112 ? 3.024 -7.537 -2.301 1.00 90.62 112 TRP A CA 1
ATOM 907 C C . TRP A 1 112 ? 2.050 -8.250 -1.356 1.00 90.62 112 TRP A C 1
ATOM 909 O O . TRP A 1 112 ? 1.401 -7.601 -0.532 1.00 90.62 112 TRP A O 1
ATOM 919 N N . ASP A 1 113 ? 1.954 -9.575 -1.467 1.00 91.25 113 ASP A N 1
ATOM 920 C CA . ASP A 1 113 ? 0.984 -10.367 -0.713 1.00 91.25 113 ASP A CA 1
ATOM 921 C C . ASP A 1 113 ? 1.340 -10.383 0.778 1.00 91.25 113 ASP A C 1
ATOM 923 O O . ASP A 1 113 ? 0.454 -10.259 1.632 1.00 91.25 113 ASP A O 1
ATOM 927 N N . GLU A 1 114 ? 2.634 -10.474 1.095 1.00 90.31 114 GLU A N 1
ATOM 928 C CA . GLU A 1 114 ? 3.152 -10.359 2.456 1.00 90.31 114 GLU A CA 1
ATOM 929 C C . GLU A 1 114 ? 2.866 -8.978 3.049 1.00 90.31 114 GLU A C 1
ATOM 931 O O . GLU A 1 114 ? 2.359 -8.892 4.166 1.00 90.31 114 GLU A O 1
ATOM 936 N N . ALA A 1 115 ? 3.107 -7.897 2.301 1.00 90.56 115 ALA A N 1
ATOM 937 C CA . ALA A 1 115 ? 2.854 -6.542 2.781 1.00 90.56 115 ALA A CA 1
ATOM 938 C C . ALA A 1 115 ? 1.372 -6.325 3.099 1.00 90.56 115 ALA A C 1
ATOM 940 O O . ALA A 1 115 ? 1.037 -5.791 4.156 1.00 90.56 115 ALA A O 1
ATOM 941 N N . VAL A 1 116 ? 0.471 -6.774 2.217 1.00 93.12 116 VAL A N 1
ATOM 942 C CA . VAL A 1 116 ? -0.980 -6.710 2.453 1.00 93.12 116 VAL A CA 1
ATOM 943 C C . VAL A 1 116 ? -1.358 -7.507 3.701 1.00 93.12 116 VAL A C 1
ATOM 945 O O . VAL A 1 116 ? -2.148 -7.035 4.522 1.00 93.12 116 VAL A O 1
ATOM 948 N N . GLN A 1 117 ? -0.818 -8.719 3.853 1.00 93.44 117 GLN A N 1
ATOM 949 C CA . GLN A 1 117 ? -1.117 -9.578 4.995 1.00 93.44 117 GLN A CA 1
ATOM 950 C C . GLN A 1 117 ? -0.645 -8.946 6.307 1.00 93.44 117 GLN A C 1
ATOM 952 O O . GLN A 1 117 ? -1.430 -8.835 7.247 1.00 93.44 117 GLN A O 1
ATOM 957 N N . VAL A 1 118 ? 0.603 -8.489 6.354 1.00 91.88 118 VAL A N 1
ATOM 958 C CA . VAL A 1 118 ? 1.210 -7.889 7.543 1.00 91.88 118 VAL A CA 1
ATOM 959 C C . VAL A 1 118 ? 0.511 -6.583 7.921 1.00 91.88 118 VAL A C 1
ATOM 961 O O . VAL A 1 118 ? 0.191 -6.367 9.089 1.00 91.88 118 VAL A O 1
ATOM 964 N N . ALA A 1 119 ? 0.195 -5.731 6.944 1.00 91.38 119 ALA A N 1
ATOM 965 C CA . ALA A 1 119 ? -0.586 -4.518 7.173 1.00 91.38 119 ALA A CA 1
ATOM 966 C C . ALA A 1 119 ? -1.969 -4.829 7.758 1.00 91.38 119 ALA A C 1
ATOM 968 O O . ALA A 1 119 ? -2.414 -4.158 8.692 1.00 91.38 119 ALA A O 1
ATOM 969 N N . ALA A 1 120 ? -2.635 -5.874 7.259 1.00 92.81 120 ALA A N 1
ATOM 970 C CA . ALA A 1 120 ? -3.919 -6.299 7.797 1.00 92.81 120 ALA A CA 1
ATOM 971 C C . ALA A 1 120 ? -3.819 -6.844 9.226 1.00 92.81 120 ALA A C 1
ATOM 973 O O . ALA A 1 120 ? -4.678 -6.543 10.056 1.00 92.81 120 ALA A O 1
ATOM 974 N N . GLU A 1 121 ? -2.771 -7.607 9.530 1.00 92.06 121 GLU A N 1
ATOM 975 C CA . GLU A 1 121 ? -2.519 -8.130 10.872 1.00 92.06 121 GLU A CA 1
ATOM 976 C C . GLU A 1 121 ? -2.237 -7.013 11.878 1.00 92.06 121 GLU A C 1
ATOM 978 O O . GLU A 1 121 ? -2.858 -7.004 12.942 1.00 92.06 121 GLU A O 1
ATOM 983 N N . ARG A 1 122 ? -1.389 -6.037 11.529 1.00 90.31 122 ARG A N 1
ATOM 984 C CA . ARG A 1 122 ? -1.096 -4.874 12.385 1.00 90.31 122 ARG A CA 1
ATOM 985 C C . ARG A 1 122 ? -2.324 -3.999 12.611 1.00 90.31 122 ARG A C 1
ATOM 987 O O . ARG A 1 122 ? -2.659 -3.661 13.746 1.00 90.31 122 ARG A O 1
ATOM 994 N N . ALA A 1 123 ? -3.082 -3.726 11.548 1.00 89.56 123 ALA A N 1
ATOM 995 C CA . ALA A 1 123 ? -4.344 -3.002 11.659 1.00 89.56 123 ALA A CA 1
ATOM 996 C C . ALA A 1 123 ? -5.364 -3.735 12.554 1.00 89.56 123 ALA A C 1
ATOM 998 O O . ALA A 1 123 ? -6.143 -3.087 13.254 1.00 89.56 123 ALA A O 1
ATOM 999 N N . ALA A 1 124 ? -5.369 -5.070 12.569 1.00 87.19 124 ALA A N 1
ATOM 1000 C CA . ALA A 1 124 ? -6.268 -5.856 13.412 1.00 87.19 124 ALA A CA 1
ATOM 1001 C C . ALA A 1 124 ? -5.785 -5.993 14.868 1.00 87.19 124 ALA A C 1
ATOM 1003 O O . ALA A 1 124 ? -6.618 -6.019 15.776 1.00 87.19 124 ALA A O 1
ATOM 1004 N N . SER A 1 125 ? -4.472 -6.094 15.101 1.00 85.44 125 SER A N 1
ATOM 1005 C CA . SER A 1 125 ? -3.887 -6.256 16.439 1.00 85.44 125 SER A CA 1
ATOM 1006 C C . SER A 1 125 ? -3.841 -4.947 17.232 1.00 85.44 125 SER A C 1
ATOM 1008 O O . SER A 1 125 ? -3.886 -4.985 18.462 1.00 85.44 125 SER A O 1
ATOM 1010 N N . GLY A 1 126 ? -3.779 -3.807 16.534 1.00 77.12 126 GLY A N 1
ATOM 1011 C CA . GLY A 1 126 ? -3.531 -2.493 17.128 1.00 77.12 126 GLY A CA 1
ATOM 1012 C C . GLY A 1 126 ? -2.093 -2.292 17.600 1.00 77.12 126 GLY A C 1
ATOM 1013 O O . GLY A 1 126 ? -1.842 -1.399 18.404 1.00 77.12 126 GLY A O 1
ATOM 1014 N N . ASP A 1 127 ? -1.174 -3.123 17.108 1.00 77.19 127 ASP A N 1
ATOM 1015 C CA . ASP A 1 127 ? 0.271 -2.950 17.250 1.00 77.19 127 ASP A CA 1
ATOM 1016 C C . ASP A 1 127 ? 0.756 -1.996 16.149 1.00 77.19 127 ASP A C 1
ATOM 1018 O O . ASP A 1 127 ? 1.289 -2.433 15.124 1.00 77.19 127 ASP A O 1
ATOM 1022 N N . LEU A 1 128 ? 0.422 -0.710 16.333 1.00 78.19 128 LEU A N 1
ATOM 1023 C CA . LEU A 1 128 ? 0.722 0.400 15.429 1.00 78.19 128 LEU A CA 1
ATOM 1024 C C . LEU A 1 128 ? 1.668 1.420 16.096 1.00 78.19 128 LEU A C 1
ATOM 1026 O O . LEU A 1 128 ? 1.370 1.799 17.250 1.00 78.19 128 LEU A O 1
#

pLDDT: mean 79.87, std 13.02, range [46.44, 95.31]

Organism: Actinomadura verrucosospora (NCBI:txid46165)

Secondary structure (DSSP, 8-state):
------HHHHHTTS-S-TTHHHHHHHHHHHHHHHHHHTT----EEEE-TT-S-TTEEEEEEEETTEEEEEEEESS-HHHHHTGGGGHHHHHHH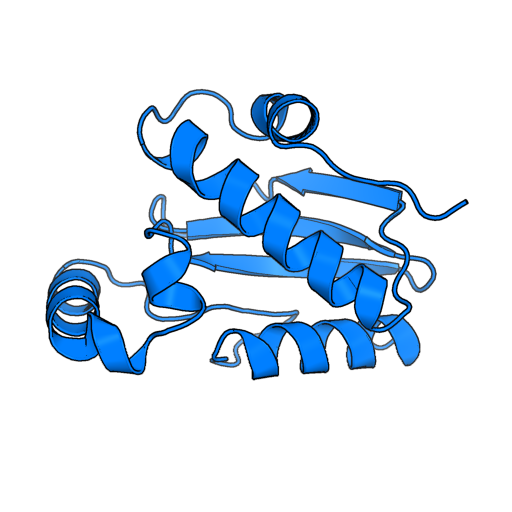HHH-S---BEESSS--B-HHHHHHHHHHHHHHT--

Foldseek 3Di:
DADQAALVNCLVLDPDDVLLSVAVSVLVNVLQVLLVVLVWHFPDKHFDPPPPDPQKTWIWTQTPLGTKIKIDGSDHNCCQQPVVVCVVVLVVVVVVGVDNAIDIPDDDHDGSVRNSVVNNVCSVVSVD

Radius of gyration: 13.9 Å; chains: 1; bounding box: 42×30×32 Å

Sequence (128 aa):
MRRQWTAEELGDTFDGDEERDQVGPRILVAFLSDLGAKGVEVRDVEREVDAEGEENIALELSVASGTLHVQFPGVPLEWLQRRADHENDWRTWRASNYSDAMYVQGYEYFDWDEAVQVAAERAASGDL